Protein AF-A0A947PS75-F1 (afdb_monomer)

Solvent-accessible surface area (backbone atoms only — not comparable to full-atom values): 6287 Å² total; per-residue (Å²): 110,50,72,54,39,77,39,99,62,65,85,40,71,70,25,41,39,28,22,16,37,64,68,37,50,48,47,42,51,52,21,59,75,65,29,96,66,54,86,94,62,74,35,71,42,43,26,55,27,85,44,69,87,77,86,47,76,91,35,50,76,32,63,58,72,52,83,46,53,37,57,88,48,44,67,62,32,43,65,76,52,77,74,74,62,79,84,39,61,41,69,70,38,95,71,24,66,56,75,75,60,70,92,70,132

Secondary structure (DSSP, 8-state):
-EE-EESSS--STTHHHHEE-HHHHHHHHHHHHH-S---S---EE--S-SS-----GGGGGG-------SGGGHHHHHHHSSS--TT-HHHHSTTGGGGG-S---

Structure (mmCIF, N/CA/C/O backbone):
data_AF-A0A947PS75-F1
#
_entry.id   AF-A0A947PS75-F1
#
loop_
_atom_site.group_PDB
_atom_site.id
_atom_site.type_symbol
_atom_site.label_atom_id
_atom_site.label_alt_id
_atom_site.label_comp_id
_atom_site.label_asym_id
_atom_site.label_entity_id
_atom_site.label_seq_id
_atom_site.pdbx_PDB_ins_code
_atom_site.Cartn_x
_atom_site.Cartn_y
_atom_site.Cartn_z
_atom_site.occupancy
_atom_site.B_iso_or_equiv
_atom_site.auth_seq_id
_atom_site.auth_comp_id
_atom_site.auth_asym_id
_atom_site.auth_atom_id
_atom_site.pdbx_PDB_model_num
ATOM 1 N N . LEU A 1 1 ? -1.477 -6.207 11.664 1.00 96.88 1 LEU A N 1
ATOM 2 C CA . LEU A 1 1 ? -1.254 -5.353 10.472 1.00 96.88 1 LEU A CA 1
ATOM 3 C C . LEU A 1 1 ? -0.381 -6.104 9.470 1.00 96.88 1 LEU A C 1
ATOM 5 O O . LEU A 1 1 ? 0.672 -6.589 9.860 1.00 96.88 1 LEU A O 1
ATOM 9 N N . ARG A 1 2 ? -0.807 -6.241 8.212 1.00 98.31 2 ARG A N 1
ATOM 10 C CA . ARG A 1 2 ? -0.007 -6.793 7.107 1.00 98.31 2 ARG A CA 1
ATOM 11 C C . ARG A 1 2 ? 0.588 -5.623 6.329 1.00 98.31 2 ARG A C 1
ATOM 13 O O . ARG A 1 2 ? -0.051 -5.107 5.418 1.00 98.31 2 ARG A O 1
ATOM 20 N N . ILE A 1 3 ? 1.746 -5.137 6.768 1.00 98.19 3 ILE A N 1
ATOM 21 C CA . ILE A 1 3 ? 2.392 -3.951 6.188 1.00 98.19 3 ILE A CA 1
ATOM 22 C C . ILE A 1 3 ? 2.819 -4.260 4.750 1.00 98.19 3 ILE A C 1
ATOM 24 O O . ILE A 1 3 ? 3.512 -5.249 4.516 1.00 98.19 3 ILE A O 1
ATOM 28 N N . GLY A 1 4 ? 2.422 -3.412 3.799 1.00 97.88 4 GLY A N 1
ATOM 29 C CA . GLY A 1 4 ? 2.840 -3.520 2.408 1.00 97.88 4 GLY A CA 1
ATOM 30 C C . GLY A 1 4 ? 4.275 -3.043 2.199 1.00 97.88 4 GLY A C 1
ATOM 31 O O . GLY A 1 4 ? 5.210 -3.838 2.109 1.00 97.88 4 GLY A O 1
ATOM 32 N N . SER A 1 5 ? 4.475 -1.737 2.032 1.00 98.19 5 SER A N 1
ATOM 33 C CA . SER A 1 5 ? 5.789 -1.130 1.783 1.00 98.19 5 SER A CA 1
ATOM 34 C C . SER A 1 5 ? 5.851 0.280 2.362 1.00 98.19 5 SER A C 1
ATOM 36 O O . SER A 1 5 ? 5.555 1.249 1.670 1.00 98.19 5 SER A O 1
ATOM 38 N N . SER A 1 6 ? 6.251 0.375 3.631 1.00 98.12 6 SER A N 1
ATOM 39 C CA . SER A 1 6 ? 6.392 1.648 4.342 1.00 98.12 6 SER A CA 1
ATOM 40 C C . SER A 1 6 ? 7.757 2.277 4.064 1.00 98.12 6 SER A C 1
ATOM 42 O O . SER A 1 6 ? 8.767 1.824 4.599 1.00 98.12 6 SER A O 1
ATOM 44 N N . PHE A 1 7 ? 7.792 3.302 3.216 1.00 98.31 7 PHE A N 1
ATOM 45 C CA . PHE A 1 7 ? 9.013 3.985 2.766 1.00 98.31 7 PHE A CA 1
ATOM 46 C C . PHE A 1 7 ? 8.721 5.464 2.471 1.00 98.31 7 PHE A C 1
ATOM 48 O O . PHE A 1 7 ? 7.553 5.803 2.288 1.00 98.31 7 PHE A O 1
ATOM 55 N N . PRO A 1 8 ? 9.744 6.335 2.323 1.00 98.31 8 PRO A N 1
ATOM 56 C CA . PRO A 1 8 ? 9.519 7.743 1.982 1.00 98.31 8 PRO A CA 1
ATOM 57 C C . PRO A 1 8 ? 8.807 7.939 0.633 1.00 98.31 8 PRO A C 1
ATOM 59 O O . PRO A 1 8 ? 8.008 8.852 0.486 1.00 98.31 8 PRO A O 1
ATOM 62 N N . GLU A 1 9 ? 9.078 7.067 -0.342 1.00 98.25 9 GLU A N 1
ATOM 63 C CA . GLU A 1 9 ? 8.422 7.031 -1.656 1.00 98.25 9 GLU A CA 1
ATOM 64 C C . GLU A 1 9 ? 8.421 5.589 -2.213 1.00 98.25 9 GLU A C 1
ATOM 66 O O . GLU A 1 9 ? 9.276 4.779 -1.815 1.00 98.25 9 GLU A O 1
ATOM 71 N N . PRO A 1 10 ? 7.492 5.226 -3.121 1.00 98.06 10 PRO A N 1
ATOM 72 C CA . PRO A 1 10 ? 7.501 3.930 -3.794 1.00 98.06 10 PRO A CA 1
ATOM 73 C C . PRO A 1 10 ? 8.734 3.790 -4.699 1.00 98.06 10 PRO A C 1
ATOM 75 O O . PRO A 1 10 ? 9.039 4.656 -5.514 1.00 98.06 10 PRO A O 1
ATOM 78 N N . ARG A 1 11 ? 9.442 2.663 -4.579 1.00 96.19 11 ARG A N 1
ATOM 79 C CA . ARG A 1 11 ? 10.725 2.424 -5.270 1.00 96.19 11 ARG A CA 1
ATOM 80 C C . ARG A 1 11 ? 10.609 1.649 -6.580 1.00 96.19 11 ARG A C 1
ATOM 82 O O . ARG A 1 11 ? 11.573 1.579 -7.331 1.00 96.19 11 ARG A O 1
ATOM 89 N N . ASN A 1 12 ? 9.481 0.989 -6.818 1.00 96.12 12 ASN A N 1
ATOM 90 C CA . ASN A 1 12 ? 9.262 0.137 -7.986 1.00 96.12 12 ASN A CA 1
ATOM 91 C C . ASN A 1 12 ? 7.762 -0.035 -8.261 1.00 96.12 12 ASN A C 1
ATOM 93 O O . ASN A 1 12 ? 6.927 0.337 -7.435 1.00 96.12 12 ASN A O 1
ATOM 97 N N . ARG A 1 13 ? 7.422 -0.622 -9.417 1.00 96.75 13 ARG A N 1
ATOM 98 C CA . ARG A 1 13 ? 6.032 -0.782 -9.881 1.00 96.75 13 ARG A CA 1
ATOM 99 C C . ARG A 1 13 ? 5.137 -1.521 -8.885 1.00 96.75 13 ARG A C 1
ATOM 101 O O . ARG A 1 13 ? 3.993 -1.127 -8.703 1.00 96.75 13 ARG A O 1
ATOM 108 N N . ARG A 1 14 ? 5.659 -2.527 -8.172 1.00 97.31 14 ARG A N 1
ATOM 109 C CA . ARG A 1 14 ? 4.923 -3.224 -7.100 1.00 97.31 14 ARG A CA 1
ATOM 110 C C . ARG A 1 14 ? 4.472 -2.256 -6.001 1.00 97.31 14 ARG A C 1
ATOM 112 O O . ARG A 1 14 ? 3.351 -2.359 -5.512 1.00 97.31 14 ARG A O 1
ATOM 119 N N . MET A 1 15 ? 5.327 -1.308 -5.618 1.00 98.31 15 MET A N 1
ATOM 120 C CA . MET A 1 15 ? 4.991 -0.330 -4.585 1.00 98.31 15 MET A CA 1
ATOM 121 C C . MET A 1 15 ? 3.884 0.641 -5.013 1.00 98.31 15 MET A C 1
ATOM 123 O O . MET A 1 15 ? 3.242 1.197 -4.137 1.00 98.31 15 MET A O 1
ATOM 127 N N . LEU A 1 16 ? 3.551 0.773 -6.302 1.00 98.25 16 LEU A N 1
ATOM 128 C CA . LEU A 1 16 ? 2.347 1.518 -6.708 1.00 98.25 16 LEU A CA 1
ATOM 129 C C . LEU A 1 16 ? 1.045 0.880 -6.200 1.00 98.25 16 LEU A C 1
ATOM 131 O O . LEU A 1 16 ? 0.014 1.537 -6.195 1.00 98.25 16 LEU A O 1
ATOM 135 N N . ALA A 1 17 ? 1.078 -0.392 -5.793 1.00 98.38 17 ALA A N 1
ATOM 136 C CA . ALA A 1 17 ? -0.045 -1.044 -5.129 1.00 98.38 17 ALA A CA 1
ATOM 137 C C . ALA A 1 17 ? 0.149 -1.163 -3.614 1.00 98.38 17 ALA A C 1
ATOM 139 O O . ALA A 1 17 ? -0.800 -1.045 -2.843 1.00 98.38 17 ALA A O 1
ATOM 140 N N . THR A 1 18 ? 1.384 -1.412 -3.173 1.00 98.56 18 THR A N 1
ATOM 141 C CA . THR A 1 18 ? 1.666 -1.804 -1.785 1.00 98.56 18 THR A CA 1
ATOM 142 C C . THR A 1 18 ? 2.190 -0.679 -0.899 1.00 98.56 18 THR A C 1
ATOM 144 O O . THR A 1 18 ? 2.442 -0.925 0.280 1.00 98.56 18 THR A O 1
ATOM 147 N N . TRP A 1 19 ? 2.462 0.508 -1.445 1.00 98.69 19 TRP A N 1
ATOM 148 C CA . TRP A 1 19 ? 3.094 1.592 -0.694 1.00 98.69 19 TRP A CA 1
ATOM 149 C C . TRP A 1 19 ? 2.175 2.166 0.381 1.00 98.69 19 TRP A C 1
ATOM 151 O O . TRP A 1 19 ? 0.953 2.160 0.249 1.00 98.69 19 TRP A O 1
ATOM 161 N N . MET A 1 20 ? 2.796 2.638 1.455 1.00 98.31 20 MET A N 1
ATOM 162 C CA . MET A 1 20 ? 2.186 3.373 2.555 1.00 98.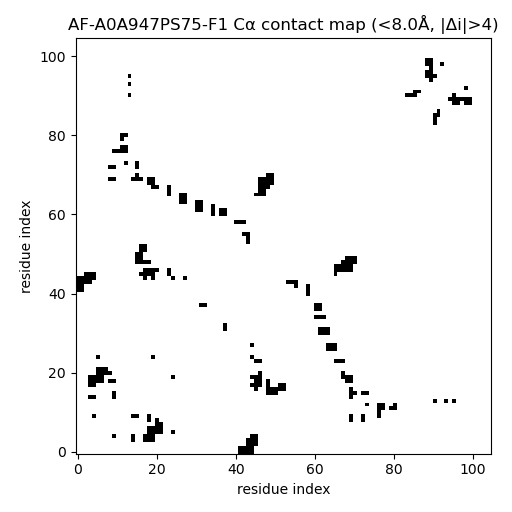31 20 MET A CA 1
ATOM 163 C C . MET A 1 20 ? 3.209 4.416 3.007 1.00 98.31 20 MET A C 1
ATOM 165 O O . MET A 1 20 ? 4.389 4.082 3.162 1.00 98.31 20 MET A O 1
ATOM 169 N N . SER A 1 21 ? 2.783 5.661 3.199 1.00 98.69 21 SER A N 1
ATOM 170 C CA . SER A 1 21 ? 3.649 6.685 3.783 1.00 98.69 21 SER A CA 1
ATOM 171 C C . SER A 1 21 ? 3.934 6.370 5.257 1.00 98.69 21 SER A C 1
ATOM 173 O O . SER A 1 21 ? 3.282 5.522 5.875 1.00 98.69 21 SER A O 1
ATOM 175 N N . TYR A 1 22 ? 4.912 7.055 5.848 1.00 98.69 22 TYR A N 1
ATOM 176 C CA . TYR A 1 22 ? 5.115 6.967 7.295 1.00 98.69 22 TYR A CA 1
ATOM 177 C C . TYR A 1 22 ? 3.947 7.571 8.077 1.00 98.69 22 TYR A C 1
ATOM 179 O O . TYR A 1 22 ? 3.543 6.993 9.083 1.00 98.69 22 TYR A O 1
ATOM 187 N N . ASP A 1 23 ? 3.354 8.652 7.574 1.00 98.69 23 ASP A N 1
ATOM 188 C CA . ASP A 1 23 ? 2.194 9.283 8.197 1.00 98.69 23 ASP A CA 1
ATOM 189 C C . ASP A 1 23 ? 0.977 8.342 8.184 1.00 98.69 23 ASP A C 1
ATOM 191 O O . ASP A 1 23 ? 0.264 8.227 9.177 1.00 98.69 23 ASP A O 1
ATOM 195 N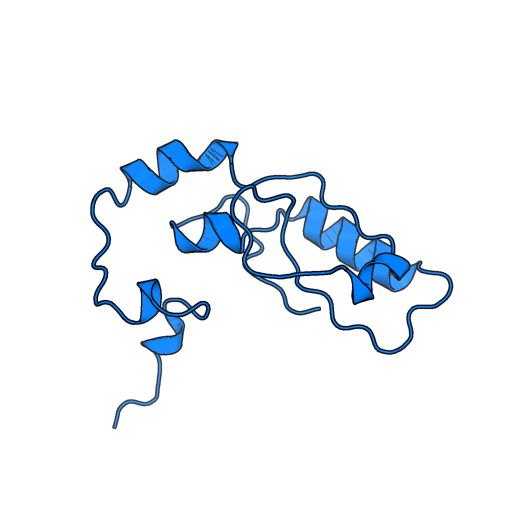 N . ASP A 1 24 ? 0.750 7.596 7.099 1.00 98.62 24 ASP A N 1
ATOM 196 C CA . ASP A 1 24 ? -0.327 6.605 7.028 1.00 98.62 24 ASP A CA 1
ATOM 197 C C . ASP A 1 24 ? -0.042 5.364 7.881 1.00 98.62 24 ASP A C 1
ATOM 199 O O . ASP A 1 24 ? -0.965 4.816 8.491 1.00 98.62 24 ASP A O 1
ATOM 203 N N . LEU A 1 25 ? 1.226 4.952 8.015 1.00 98.69 25 LEU A N 1
ATOM 204 C CA . LEU A 1 25 ? 1.605 3.935 8.999 1.00 98.69 25 LEU A CA 1
ATOM 205 C C . LEU A 1 25 ? 1.260 4.401 10.420 1.00 98.69 25 LEU A C 1
ATOM 207 O O . LEU A 1 25 ? 0.671 3.635 11.186 1.00 98.69 25 LEU A O 1
ATOM 211 N N . GLU A 1 26 ? 1.597 5.643 10.768 1.00 98.56 26 GLU A N 1
ATOM 212 C CA . GLU A 1 26 ? 1.251 6.237 12.059 1.00 98.56 26 GLU A CA 1
ATOM 213 C C . GLU A 1 26 ? -0.268 6.275 12.251 1.00 98.56 26 GLU A C 1
ATOM 215 O O . GLU A 1 26 ? -0.767 5.746 13.246 1.00 98.56 26 GLU A O 1
ATOM 220 N N . ARG A 1 27 ? -1.027 6.799 11.279 1.00 98.69 27 ARG A N 1
ATOM 221 C CA . ARG A 1 27 ? -2.500 6.845 11.323 1.00 98.69 27 ARG A CA 1
ATOM 222 C C . ARG A 1 27 ? -3.108 5.458 11.519 1.00 98.69 27 ARG A C 1
ATOM 224 O O . ARG A 1 27 ? -4.053 5.318 12.294 1.00 98.69 27 ARG A O 1
ATOM 231 N N . LEU A 1 28 ? -2.576 4.427 10.860 1.00 98.62 28 LEU A N 1
ATOM 232 C CA . LEU A 1 28 ? -3.026 3.042 11.025 1.00 98.62 28 LEU A CA 1
ATOM 233 C C . LEU A 1 28 ? -2.759 2.520 12.440 1.00 98.62 28 LEU A C 1
ATOM 235 O O . LEU A 1 28 ? -3.631 1.880 13.034 1.00 98.62 28 LEU A O 1
ATOM 239 N N . VAL A 1 29 ? -1.571 2.784 12.986 1.00 98.50 29 VAL A N 1
ATOM 240 C CA . VAL A 1 29 ? -1.213 2.387 14.354 1.00 98.50 29 VAL A CA 1
ATOM 241 C C . VAL A 1 29 ? -2.097 3.112 15.367 1.00 98.50 29 VAL A C 1
ATOM 243 O O . VAL A 1 29 ? -2.691 2.458 16.222 1.00 98.50 29 VAL A O 1
ATOM 246 N N . VAL A 1 30 ? -2.266 4.429 15.234 1.00 98.56 30 VAL A N 1
ATOM 247 C CA . VAL A 1 30 ? -3.127 5.239 16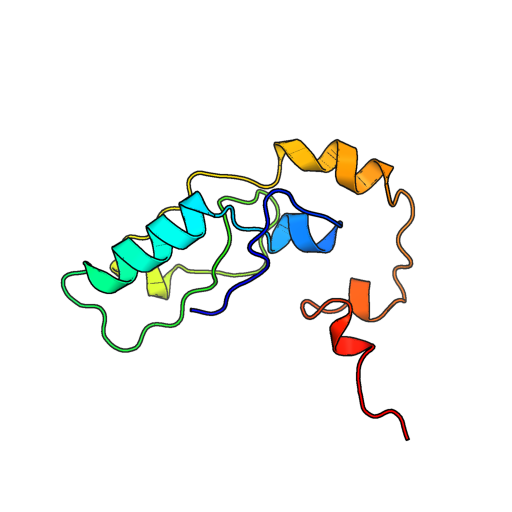.108 1.00 98.56 30 VAL A CA 1
ATOM 248 C C . VAL A 1 30 ? -4.572 4.750 16.051 1.00 98.56 30 VAL A C 1
ATOM 250 O O . VAL A 1 30 ? -5.1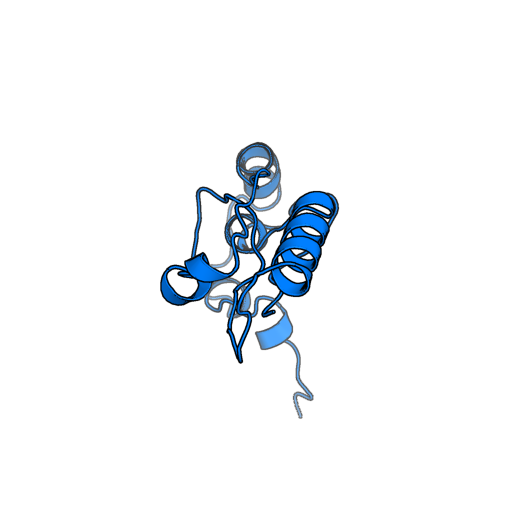61 4.491 17.100 1.00 98.56 30 VAL A O 1
ATOM 253 N N . ALA A 1 31 ? -5.136 4.544 14.858 1.00 98.31 31 ALA A N 1
ATOM 254 C CA . ALA A 1 31 ? -6.486 4.000 14.695 1.00 98.31 31 ALA A CA 1
ATOM 255 C C . ALA A 1 31 ? -6.629 2.620 15.363 1.00 98.31 31 ALA A C 1
ATOM 257 O O . ALA A 1 31 ? -7.588 2.370 16.087 1.00 98.31 31 ALA A O 1
ATOM 258 N N . SER A 1 32 ? -5.631 1.747 15.206 1.00 98.00 32 SER A N 1
ATOM 259 C CA . SER A 1 32 ? -5.630 0.413 15.823 1.00 98.00 32 SER A CA 1
ATOM 260 C C . SER A 1 32 ? -5.554 0.453 17.352 1.00 98.00 32 SER A C 1
ATOM 262 O O . SER A 1 32 ? -6.100 -0.432 18.001 1.00 98.00 32 SER A O 1
ATOM 264 N N . LEU A 1 33 ? -4.884 1.451 17.934 1.00 97.81 33 LEU A N 1
ATOM 265 C CA . LEU A 1 33 ? -4.759 1.611 19.389 1.00 97.81 33 LEU A CA 1
ATOM 266 C C . LEU A 1 33 ? -5.953 2.336 20.023 1.00 97.81 33 LEU A C 1
ATOM 268 O O . LEU A 1 33 ? -6.177 2.199 21.223 1.00 97.81 33 LEU A O 1
ATOM 272 N N . THR A 1 34 ? -6.697 3.119 19.241 1.00 97.94 34 THR A N 1
ATOM 273 C CA . THR A 1 34 ? -7.765 3.999 19.746 1.00 97.94 34 THR A CA 1
ATOM 274 C C . THR A 1 34 ? -9.169 3.570 19.332 1.00 97.94 34 THR A C 1
ATOM 276 O O . THR A 1 34 ? -10.145 4.148 19.814 1.00 97.94 34 THR A O 1
ATOM 279 N N . ALA A 1 35 ? -9.307 2.551 18.476 1.00 97.94 35 ALA A N 1
ATOM 280 C CA . ALA A 1 35 ? -10.614 2.035 18.095 1.00 97.94 35 ALA A CA 1
ATOM 281 C C . ALA A 1 35 ? -11.378 1.520 19.336 1.00 97.94 35 ALA A C 1
ATOM 283 O O . ALA A 1 35 ? -10.827 0.731 20.107 1.00 97.94 35 ALA A O 1
ATOM 284 N N . PRO A 1 36 ? -12.661 1.895 19.520 1.00 96.81 36 PRO A N 1
ATOM 285 C CA . PRO A 1 36 ? -13.447 1.484 20.688 1.00 96.81 36 PRO A CA 1
ATOM 286 C C . PRO A 1 36 ? -13.544 -0.036 20.870 1.00 96.81 36 PRO A C 1
ATOM 288 O O . PRO A 1 36 ? -13.634 -0.527 21.992 1.00 96.81 36 PRO A O 1
ATOM 291 N N . VAL A 1 37 ? -13.533 -0.781 19.760 1.00 94.69 37 VAL A N 1
ATOM 292 C CA . VAL A 1 37 ? -13.521 -2.245 19.735 1.00 94.69 37 VAL A CA 1
ATOM 293 C C . VAL A 1 37 ? -12.572 -2.700 18.630 1.00 94.69 37 VAL A C 1
ATOM 295 O O . VAL A 1 37 ? -12.920 -2.659 17.454 1.00 94.69 37 V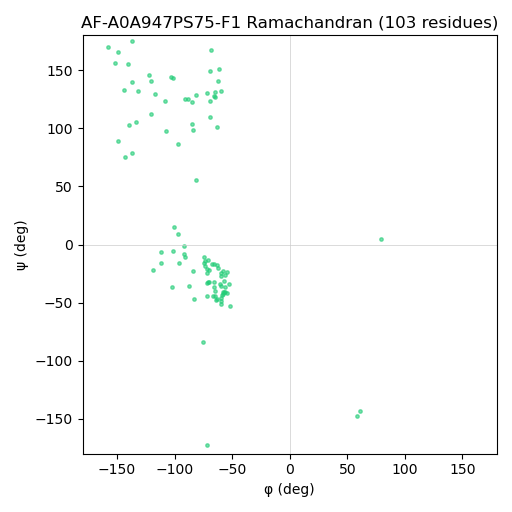AL A O 1
ATOM 298 N N . VAL A 1 38 ? -11.367 -3.131 19.009 1.00 96.31 38 VAL A N 1
ATOM 299 C CA . VAL A 1 38 ? -10.346 -3.622 18.064 1.00 96.31 38 VAL A CA 1
ATOM 300 C C . VAL A 1 38 ? -10.569 -5.096 17.707 1.00 96.31 38 VAL A C 1
ATOM 302 O O . VAL A 1 38 ? -10.516 -5.468 16.538 1.00 96.31 38 VAL A O 1
ATOM 305 N N . GLY A 1 39 ? -10.804 -5.945 18.718 1.00 94.38 39 GLY A N 1
ATOM 306 C CA . GLY A 1 39 ? -10.857 -7.402 18.554 1.00 94.38 39 GLY A CA 1
ATOM 307 C C . GLY A 1 39 ? -9.555 -7.990 17.988 1.00 94.38 39 GLY A C 1
ATOM 308 O O . GLY A 1 39 ? -8.465 -7.482 18.244 1.00 94.38 39 GLY A O 1
ATOM 309 N N . HIS A 1 40 ? -9.669 -9.067 17.206 1.00 96.50 40 HIS A N 1
ATOM 310 C CA . HIS A 1 40 ? -8.578 -9.580 16.373 1.00 96.50 40 HIS A CA 1
ATOM 311 C C . HIS A 1 40 ? -8.878 -9.275 14.901 1.00 96.50 40 HIS A C 1
ATOM 313 O O . HIS A 1 40 ? -9.602 -10.017 14.232 1.00 96.50 40 HIS A O 1
ATOM 319 N N . SER A 1 41 ? -8.291 -8.190 14.399 1.00 96.62 41 SER A N 1
ATOM 320 C CA . SER A 1 41 ? -8.580 -7.659 13.066 1.00 96.62 41 SER A CA 1
ATOM 321 C C . SER A 1 41 ? -7.359 -7.698 12.156 1.00 96.62 41 SER A C 1
ATOM 323 O O . SER A 1 41 ? -6.266 -7.240 12.498 1.00 96.62 41 SER A O 1
ATOM 325 N N . ILE A 1 42 ? -7.549 -8.254 10.960 1.00 98.06 42 ILE A N 1
ATOM 326 C CA . ILE A 1 42 ? -6.538 -8.254 9.903 1.00 98.06 42 ILE A CA 1
ATOM 327 C C . ILE A 1 42 ? -6.759 -7.011 9.049 1.00 98.06 42 ILE A C 1
ATOM 329 O O . ILE A 1 42 ? -7.842 -6.808 8.515 1.00 98.06 42 ILE A O 1
ATOM 333 N N . ILE A 1 43 ? -5.707 -6.210 8.906 1.00 98.25 43 ILE A N 1
ATOM 334 C CA . ILE A 1 43 ? -5.701 -4.987 8.103 1.00 98.25 43 ILE A CA 1
ATOM 335 C C . ILE A 1 43 ? -4.461 -5.016 7.225 1.00 98.25 43 ILE A C 1
ATOM 337 O O . ILE A 1 43 ? -3.365 -5.282 7.735 1.00 98.25 43 ILE A O 1
ATOM 341 N N . TYR A 1 44 ? -4.622 -4.741 5.936 1.00 98.56 44 TYR A N 1
ATOM 342 C CA . TYR A 1 44 ? -3.520 -4.522 5.008 1.00 98.56 44 TYR A CA 1
ATOM 343 C C . TYR A 1 44 ? -3.072 -3.062 5.078 1.00 98.56 44 TYR A C 1
ATOM 345 O O . TYR A 1 44 ? -3.877 -2.151 4.887 1.00 98.56 44 TYR A O 1
ATOM 353 N N . GLY A 1 45 ? -1.795 -2.845 5.391 1.00 98.12 45 GLY A N 1
ATOM 354 C CA . GLY A 1 45 ? -1.199 -1.516 5.501 1.00 98.12 45 GLY A CA 1
ATOM 355 C C . GLY A 1 45 ? -0.758 -1.010 4.134 1.00 98.12 45 GLY A C 1
ATOM 356 O O . GLY A 1 45 ? 0.319 -1.386 3.665 1.00 98.12 45 GLY A O 1
ATOM 357 N N . MET A 1 46 ? -1.601 -0.181 3.525 1.00 98.38 46 MET A N 1
ATOM 358 C CA . MET A 1 46 ? -1.367 0.552 2.280 1.00 98.38 46 MET A CA 1
ATOM 359 C C . MET A 1 46 ? -1.964 1.962 2.402 1.00 98.38 46 MET A C 1
ATOM 361 O O . MET A 1 46 ? -2.875 2.172 3.214 1.00 98.38 46 MET A O 1
ATOM 365 N N . GLY A 1 47 ? -1.438 2.900 1.617 1.00 98.38 47 GLY A N 1
ATOM 366 C CA . GLY A 1 47 ? -2.036 4.217 1.396 1.00 98.38 47 GLY A CA 1
ATOM 367 C C . GLY A 1 47 ? -3.300 4.140 0.530 1.00 98.38 47 GLY A C 1
ATOM 368 O O . GLY A 1 47 ? -3.769 3.052 0.184 1.00 98.38 47 GLY A O 1
ATOM 369 N N . ASP A 1 48 ? -3.833 5.292 0.133 1.00 98.31 48 ASP A N 1
ATOM 370 C CA . ASP A 1 48 ? -4.968 5.425 -0.789 1.00 98.31 48 ASP A CA 1
ATOM 371 C C . ASP A 1 48 ? -4.493 5.289 -2.247 1.00 98.31 48 ASP A C 1
ATOM 373 O O . ASP A 1 48 ? -4.600 6.186 -3.088 1.00 98.31 48 ASP A O 1
ATOM 377 N N . ASN A 1 49 ? -3.831 4.169 -2.532 1.00 98.56 49 ASN A N 1
ATOM 378 C CA . ASN A 1 49 ? -3.210 3.912 -3.824 1.00 98.56 49 ASN A CA 1
ATOM 379 C C . ASN A 1 49 ? -4.283 3.637 -4.885 1.00 98.56 49 ASN A C 1
ATOM 381 O O . ASN A 1 49 ? -5.133 2.759 -4.718 1.00 98.56 49 ASN A O 1
ATOM 385 N N . THR A 1 50 ? -4.191 4.313 -6.035 1.00 98.00 50 THR A N 1
ATOM 386 C CA . THR A 1 50 ? -5.097 4.078 -7.174 1.00 98.00 50 THR A CA 1
ATOM 387 C C . THR A 1 50 ? -5.026 2.635 -7.678 1.00 98.00 50 THR A C 1
ATOM 389 O O . THR A 1 50 ? -6.035 2.053 -8.071 1.00 98.00 50 THR A O 1
ATOM 392 N N . THR A 1 51 ? -3.839 2.025 -7.649 1.00 97.06 51 THR A N 1
ATOM 393 C CA . THR A 1 51 ? -3.697 0.579 -7.834 1.00 97.06 51 THR A CA 1
ATOM 394 C C . THR A 1 51 ? -3.821 -0.094 -6.473 1.00 97.06 51 THR A C 1
ATOM 396 O O . THR A 1 51 ? -3.080 0.235 -5.560 1.00 97.06 51 THR A O 1
ATOM 399 N N . THR A 1 52 ? -4.732 -1.053 -6.328 1.00 94.56 52 THR A N 1
ATOM 400 C CA . THR A 1 52 ? -4.965 -1.746 -5.054 1.00 94.56 52 THR A CA 1
ATOM 401 C C . THR A 1 52 ? -5.132 -3.247 -5.286 1.00 94.56 52 THR A C 1
ATOM 403 O O . THR A 1 52 ? -5.778 -3.667 -6.244 1.00 94.56 52 THR A O 1
ATOM 406 N N . TRP A 1 53 ? -4.550 -4.063 -4.402 1.00 97.44 53 TRP A N 1
ATOM 407 C CA . TRP A 1 53 ? -4.681 -5.532 -4.409 1.00 97.44 53 TRP A CA 1
ATOM 408 C C . TRP A 1 53 ? -5.473 -6.079 -3.225 1.00 97.44 53 TRP A C 1
ATOM 410 O O . TRP A 1 53 ? -5.845 -7.252 -3.213 1.00 97.44 53 TRP A O 1
ATOM 420 N N . TRP A 1 54 ? -5.663 -5.255 -2.199 1.00 98.25 54 TRP A N 1
ATOM 421 C CA . TRP A 1 54 ? -6.145 -5.684 -0.898 1.00 98.25 54 TRP A CA 1
ATOM 422 C C . TRP A 1 54 ? -7.441 -4.968 -0.550 1.00 98.25 54 TRP A C 1
ATOM 424 O O . TRP A 1 54 ? -7.584 -3.776 -0.794 1.00 98.25 54 TRP A O 1
ATOM 434 N N . ASP A 1 55 ? -8.374 -5.693 0.055 1.00 97.44 55 ASP A N 1
ATOM 435 C CA . ASP A 1 55 ? -9.629 -5.131 0.540 1.00 97.44 55 ASP A CA 1
ATOM 436 C C . ASP A 1 55 ? -9.624 -5.083 2.072 1.00 97.44 55 ASP A C 1
ATOM 438 O O . ASP A 1 55 ? -9.450 -6.100 2.746 1.00 97.44 55 ASP A O 1
ATOM 442 N N . ASN A 1 56 ? -9.825 -3.883 2.619 1.00 97.75 56 ASN A N 1
ATOM 443 C CA . ASN A 1 56 ? -9.924 -3.626 4.055 1.00 97.75 56 ASN A CA 1
ATOM 444 C C . ASN A 1 56 ? -11.382 -3.469 4.532 1.00 97.75 56 ASN A C 1
ATOM 446 O O . ASN A 1 56 ? -11.614 -2.993 5.642 1.00 97.75 56 ASN A O 1
ATOM 450 N N . THR A 1 57 ? -12.385 -3.862 3.739 1.00 97.25 57 THR A N 1
ATOM 451 C CA . THR A 1 57 ? -13.809 -3.665 4.067 1.00 97.25 57 THR A CA 1
ATOM 452 C C . THR A 1 57 ? -14.203 -4.240 5.429 1.00 97.25 57 THR A C 1
ATOM 454 O O . THR A 1 57 ? -14.866 -3.551 6.204 1.00 97.25 57 THR A O 1
ATOM 457 N N . LEU A 1 58 ? -13.718 -5.431 5.788 1.00 97.19 58 LEU A N 1
ATOM 458 C CA . LEU A 1 58 ? -13.979 -6.044 7.101 1.00 97.19 58 LEU A CA 1
ATOM 459 C C . LEU A 1 58 ? -13.259 -5.334 8.265 1.00 97.19 58 LEU A C 1
ATOM 461 O O . LEU A 1 58 ? -13.695 -5.412 9.412 1.00 97.19 58 LEU A O 1
ATOM 465 N N . ALA A 1 59 ? -12.186 -4.597 7.975 1.00 97.31 59 ALA A N 1
ATOM 466 C CA . ALA A 1 59 ? -11.396 -3.844 8.945 1.00 97.31 59 ALA A CA 1
ATOM 467 C C . ALA A 1 59 ? -11.850 -2.383 9.119 1.00 97.31 59 ALA A C 1
ATOM 469 O O . ALA A 1 59 ? -11.284 -1.669 9.944 1.00 97.31 59 ALA A O 1
ATOM 470 N N . ARG A 1 60 ? -12.878 -1.917 8.390 1.00 96.44 60 ARG A N 1
ATOM 471 C CA . ARG A 1 60 ? -13.345 -0.514 8.445 1.00 96.44 60 ARG A CA 1
ATOM 472 C C . ARG A 1 60 ? -13.734 -0.043 9.849 1.00 96.44 60 ARG A C 1
ATOM 474 O O . ARG A 1 60 ? -13.636 1.148 10.129 1.00 96.44 60 ARG A O 1
ATOM 481 N N . HIS A 1 61 ? -14.134 -0.960 10.731 1.00 97.31 61 HIS A N 1
ATOM 482 C CA . HIS A 1 61 ? -14.461 -0.667 12.131 1.00 97.31 61 HIS A CA 1
ATOM 483 C C . HIS A 1 61 ? -13.271 -0.116 12.940 1.00 97.31 61 HIS A C 1
ATOM 485 O O . HIS A 1 61 ? -13.483 0.543 13.951 1.00 97.31 61 HIS A O 1
ATOM 491 N N . ILE A 1 62 ? -12.034 -0.333 12.479 1.00 98.31 62 ILE A N 1
ATOM 492 C CA . ILE A 1 62 ? -10.816 0.213 13.093 1.00 98.31 62 ILE A CA 1
ATOM 493 C C . ILE A 1 62 ? -10.690 1.723 12.849 1.00 98.31 62 ILE A C 1
ATOM 495 O O . ILE A 1 62 ? -9.996 2.415 13.583 1.00 98.31 62 ILE A O 1
ATOM 499 N N . GLY A 1 63 ? -11.371 2.264 11.834 1.00 97.88 63 GLY A N 1
ATOM 500 C CA . GLY A 1 63 ? -11.385 3.702 11.560 1.00 97.88 63 GLY A CA 1
ATOM 501 C C . GLY A 1 63 ? -10.150 4.236 10.828 1.00 97.88 63 GLY A C 1
ATOM 502 O O . GLY A 1 63 ? -10.067 5.440 10.599 1.00 97.88 63 GLY A O 1
ATOM 503 N N . TYR A 1 64 ? -9.223 3.371 10.406 1.00 98.38 64 TYR A N 1
ATOM 504 C CA . TYR A 1 64 ? -8.113 3.774 9.543 1.00 98.38 64 TYR A CA 1
ATOM 505 C C . TYR A 1 64 ? -8.623 4.243 8.172 1.00 98.38 64 TYR A C 1
ATOM 507 O O . TYR A 1 64 ? -9.369 3.529 7.495 1.00 98.38 64 TYR A O 1
ATOM 515 N N . ARG A 1 65 ? -8.206 5.446 7.769 1.00 97.75 65 ARG A N 1
ATOM 516 C CA . ARG A 1 65 ? -8.456 6.041 6.452 1.00 97.75 65 ARG A CA 1
ATOM 517 C C . ARG A 1 65 ? -7.130 6.616 5.942 1.00 97.75 65 ARG A C 1
ATOM 519 O O . ARG A 1 65 ? -6.711 7.634 6.499 1.00 97.75 65 ARG A O 1
ATOM 526 N N . PRO A 1 66 ? -6.459 5.969 4.973 1.00 97.94 66 PRO A N 1
ATOM 527 C CA . PRO A 1 66 ? -5.222 6.507 4.421 1.00 97.94 66 PRO A CA 1
ATOM 528 C C . PRO A 1 66 ? -5.468 7.867 3.763 1.00 97.94 66 PRO A C 1
ATOM 530 O O . PRO A 1 66 ? -6.575 8.135 3.289 1.00 97.94 66 PRO A O 1
ATOM 533 N N . GLN A 1 67 ? -4.449 8.721 3.757 1.00 98.50 67 GLN A N 1
ATOM 534 C CA . GLN A 1 67 ? -4.504 10.054 3.146 1.00 98.50 67 GLN A CA 1
ATOM 535 C C . GLN A 1 67 ? -3.488 10.221 2.018 1.00 98.50 67 GLN A C 1
ATOM 537 O O . GLN A 1 67 ? -3.677 11.076 1.155 1.00 98.50 67 GLN A O 1
ATOM 542 N N . ASP A 1 68 ? -2.437 9.403 2.007 1.00 98.69 68 ASP A N 1
ATOM 543 C CA . ASP A 1 68 ? -1.364 9.504 1.035 1.00 98.69 68 ASP A CA 1
ATOM 544 C C . ASP A 1 68 ? -1.530 8.439 -0.049 1.00 98.69 68 ASP A C 1
ATOM 546 O O . ASP A 1 68 ? -1.920 7.303 0.215 1.00 98.69 68 ASP A O 1
ATOM 550 N N . SER A 1 69 ? -1.204 8.795 -1.291 1.00 98.69 69 SER A N 1
ATOM 551 C CA . SER A 1 69 ? -1.309 7.899 -2.444 1.00 98.69 69 SER A CA 1
ATOM 552 C C . SER A 1 69 ? 0.038 7.739 -3.132 1.00 98.69 69 SER A C 1
ATOM 554 O O . SER A 1 69 ? 0.812 8.691 -3.237 1.00 98.69 69 SER A O 1
ATOM 556 N N . SER A 1 70 ? 0.309 6.551 -3.669 1.00 98.69 70 SER A N 1
ATOM 557 C CA . SER A 1 70 ? 1.468 6.320 -4.534 1.00 98.69 70 SER A CA 1
ATOM 558 C C . SER A 1 70 ? 1.339 6.971 -5.917 1.00 98.69 70 SER A C 1
ATOM 560 O O . SER A 1 70 ? 2.318 7.015 -6.662 1.00 98.69 70 SER A O 1
ATOM 562 N N . GLU A 1 71 ? 0.145 7.430 -6.301 1.00 98.50 71 GLU A N 1
ATOM 563 C CA . GLU A 1 71 ? -0.155 7.893 -7.660 1.00 98.50 71 GLU A CA 1
ATOM 564 C C . GLU A 1 71 ? 0.744 9.038 -8.167 1.00 98.50 71 GLU A C 1
ATOM 566 O O . GLU A 1 71 ? 1.220 8.940 -9.300 1.00 98.50 71 GLU A O 1
ATOM 571 N N . PRO A 1 72 ? 1.104 10.061 -7.360 1.00 98.62 72 PRO A N 1
ATOM 572 C CA . PRO A 1 72 ? 2.026 11.114 -7.798 1.00 98.62 72 PRO A CA 1
ATOM 573 C C . PRO A 1 72 ? 3.400 10.593 -8.247 1.00 98.62 72 PRO A C 1
ATOM 575 O O . PRO A 1 72 ? 4.095 11.247 -9.023 1.00 98.62 72 PRO A O 1
ATOM 578 N N . PHE A 1 73 ? 3.798 9.402 -7.788 1.00 98.56 73 PHE A N 1
ATOM 579 C CA . PHE A 1 73 ? 5.078 8.782 -8.122 1.00 98.56 73 PHE A CA 1
ATOM 580 C C . PHE A 1 73 ? 5.009 7.855 -9.342 1.00 98.56 73 PHE A C 1
ATOM 582 O O . PHE A 1 73 ? 6.059 7.409 -9.813 1.00 98.56 73 PHE A O 1
ATOM 589 N N . ARG A 1 74 ? 3.812 7.564 -9.878 1.00 98.50 74 ARG A N 1
ATOM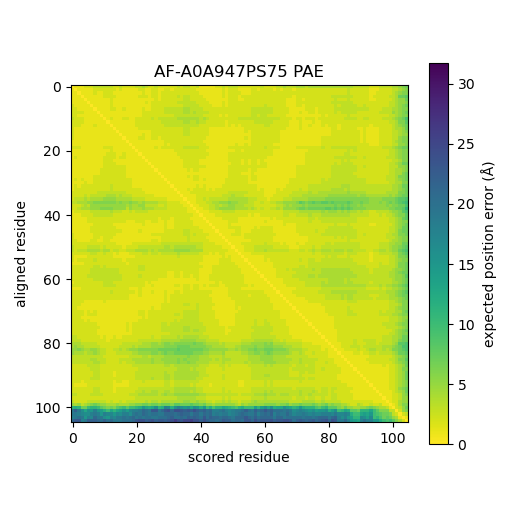 590 C CA . ARG A 1 74 ? 3.612 6.592 -10.966 1.00 98.50 74 ARG A CA 1
ATOM 591 C C . ARG A 1 74 ? 4.519 6.866 -12.157 1.00 98.50 74 ARG A C 1
ATOM 593 O O . ARG A 1 74 ? 5.266 5.980 -12.557 1.00 98.50 74 ARG A O 1
ATOM 600 N N . ALA A 1 75 ? 4.507 8.093 -12.675 1.00 98.44 75 ALA A N 1
ATOM 601 C CA . ALA A 1 75 ? 5.292 8.456 -13.855 1.00 98.44 75 ALA A CA 1
ATOM 602 C C . ALA A 1 75 ? 6.799 8.218 -13.650 1.00 98.44 75 ALA A C 1
ATOM 604 O O . ALA A 1 75 ? 7.460 7.642 -14.512 1.00 98.44 75 ALA A O 1
ATOM 605 N N . LYS A 1 76 ? 7.337 8.599 -12.482 1.00 98.38 76 LYS A N 1
ATOM 606 C CA . LYS A 1 76 ? 8.746 8.374 -12.118 1.00 98.38 76 LYS A CA 1
ATOM 607 C C . LYS A 1 76 ? 9.071 6.879 -12.044 1.00 98.38 76 LYS A C 1
ATOM 609 O O . LYS A 1 76 ? 10.084 6.445 -12.586 1.00 98.3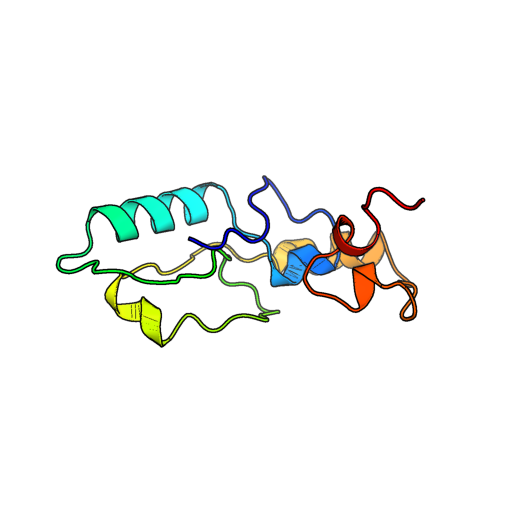8 76 LYS A O 1
ATOM 614 N N . VAL A 1 77 ? 8.216 6.097 -11.385 1.00 98.12 77 VAL A N 1
ATOM 615 C CA . VAL A 1 77 ? 8.403 4.651 -11.197 1.00 98.12 77 VAL A CA 1
ATOM 616 C C . VAL A 1 77 ? 8.319 3.894 -12.523 1.00 98.12 77 VAL A C 1
ATOM 618 O O . VAL A 1 77 ? 9.148 3.028 -12.792 1.00 98.12 77 VAL A O 1
ATOM 621 N N . GLU A 1 78 ? 7.341 4.219 -13.365 1.00 97.69 78 GLU A N 1
ATOM 622 C CA . GLU A 1 78 ? 7.151 3.564 -14.659 1.00 97.69 78 GLU A CA 1
ATOM 623 C C . GLU A 1 78 ? 8.245 3.940 -15.665 1.00 97.69 78 GLU A C 1
ATOM 625 O O . GLU A 1 78 ? 8.635 3.093 -16.465 1.00 97.69 78 GLU A O 1
ATOM 630 N N . ALA A 1 79 ? 8.786 5.162 -15.595 1.00 97.94 79 ALA A N 1
ATOM 631 C CA . ALA A 1 79 ? 9.932 5.577 -16.403 1.00 97.94 79 ALA A CA 1
ATOM 632 C C . ALA A 1 79 ? 11.242 4.883 -15.988 1.00 97.94 79 ALA A C 1
ATOM 634 O O . ALA A 1 79 ? 12.091 4.631 -16.841 1.00 97.94 79 ALA A O 1
ATOM 635 N N . ALA A 1 80 ? 11.407 4.559 -14.700 1.00 97.25 80 ALA A N 1
ATOM 636 C CA . ALA A 1 80 ? 12.581 3.846 -14.193 1.00 97.25 80 ALA A CA 1
ATOM 637 C C . ALA A 1 80 ? 12.611 2.358 -14.597 1.00 97.25 80 ALA A C 1
ATOM 639 O O . ALA A 1 80 ? 13.684 1.765 -14.665 1.00 97.25 80 ALA A O 1
ATOM 640 N N . ASP A 1 81 ? 11.448 1.769 -14.886 1.00 95.56 81 ASP A N 1
ATOM 641 C CA . ASP A 1 81 ? 11.298 0.403 -15.396 1.00 95.56 81 ASP A CA 1
ATOM 642 C C . ASP A 1 81 ? 10.247 0.380 -16.523 1.00 95.56 81 ASP A C 1
ATOM 644 O O . ASP A 1 81 ? 9.076 0.049 -16.294 1.00 95.56 81 ASP A O 1
ATOM 648 N N . PRO A 1 82 ? 10.611 0.804 -17.748 1.00 95.62 82 PRO A N 1
ATOM 649 C CA . PRO A 1 82 ? 9.651 0.989 -18.836 1.00 95.62 82 PRO A CA 1
ATOM 650 C C . PRO A 1 82 ? 9.146 -0.331 -19.431 1.00 95.62 82 PRO A C 1
ATOM 652 O O . PRO A 1 82 ? 8.130 -0.334 -20.127 1.00 95.62 82 PRO A O 1
ATOM 655 N N . ARG A 1 83 ? 9.852 -1.445 -19.203 1.00 96.06 83 ARG A N 1
ATOM 656 C CA . ARG A 1 83 ? 9.548 -2.763 -19.779 1.00 96.06 83 ARG A CA 1
ATOM 657 C C . ARG A 1 83 ? 9.834 -3.861 -18.746 1.00 96.06 83 ARG A C 1
ATOM 659 O O . ARG A 1 83 ? 10.852 -4.541 -18.881 1.00 96.06 83 ARG A O 1
ATOM 666 N N . PRO A 1 84 ? 8.962 -4.037 -17.736 1.00 94.50 84 PRO A N 1
ATOM 667 C CA . PRO A 1 84 ? 9.130 -5.110 -16.766 1.00 94.50 84 PRO A CA 1
ATOM 668 C C . PRO A 1 84 ? 9.049 -6.472 -17.465 1.00 94.50 84 PRO A C 1
ATOM 670 O O . PRO A 1 84 ? 8.210 -6.674 -18.347 1.00 94.50 84 PRO A O 1
ATOM 673 N N . ASP A 1 85 ? 9.891 -7.416 -17.051 1.00 96.06 85 ASP A N 1
ATOM 674 C CA . ASP A 1 85 ? 9.776 -8.809 -17.482 1.00 96.06 85 ASP A CA 1
ATOM 675 C C . ASP A 1 85 ? 8.514 -9.428 -16.867 1.00 96.06 85 ASP A C 1
ATOM 677 O O . ASP A 1 85 ? 8.425 -9.651 -15.661 1.00 96.06 85 ASP A O 1
ATOM 681 N N . LEU A 1 86 ? 7.515 -9.694 -17.706 1.00 95.81 86 LEU A N 1
ATOM 682 C CA . LEU A 1 86 ? 6.224 -10.234 -17.275 1.00 95.81 86 LEU A CA 1
ATOM 683 C C . LEU A 1 86 ? 6.282 -11.721 -16.902 1.00 95.81 86 LEU A C 1
ATOM 685 O O . LEU A 1 86 ? 5.314 -12.245 -16.356 1.00 95.81 86 LEU A O 1
ATOM 689 N N . THR A 1 87 ? 7.390 -12.402 -17.201 1.00 96.62 87 THR A N 1
ATOM 690 C CA . THR A 1 87 ? 7.622 -13.795 -16.796 1.00 96.62 87 THR A CA 1
ATOM 691 C C . THR A 1 87 ? 8.324 -13.903 -15.447 1.00 96.62 87 THR A C 1
ATOM 693 O O . THR A 1 87 ? 8.375 -14.978 -14.850 1.00 96.62 87 THR A O 1
ATOM 696 N N . ASP A 1 88 ? 8.821 -12.782 -14.932 1.00 95.12 88 ASP A N 1
ATOM 697 C CA . ASP A 1 88 ? 9.546 -12.732 -13.682 1.00 95.12 88 ASP A CA 1
ATOM 698 C C . ASP A 1 88 ? 8.617 -12.997 -12.481 1.00 95.12 88 ASP A C 1
ATOM 700 O O . ASP A 1 88 ? 7.656 -12.248 -12.257 1.00 95.12 88 ASP A O 1
ATOM 704 N N . PRO A 1 89 ? 8.912 -13.998 -11.629 1.00 94.94 89 PRO A N 1
ATOM 705 C CA . PRO A 1 89 ? 8.104 -14.291 -10.449 1.00 94.94 89 PRO A CA 1
ATOM 706 C C . PRO A 1 89 ? 7.865 -13.085 -9.526 1.00 94.94 89 PRO A C 1
ATOM 708 O O . PRO A 1 89 ? 6.785 -12.957 -8.952 1.00 94.94 89 PRO A O 1
ATOM 711 N N . ALA A 1 90 ? 8.825 -12.164 -9.391 1.00 94.88 90 ALA A N 1
ATOM 712 C CA . ALA A 1 90 ? 8.649 -10.980 -8.545 1.00 94.88 90 ALA A CA 1
ATOM 713 C C . ALA A 1 90 ? 7.721 -9.916 -9.157 1.00 94.88 90 ALA A C 1
ATOM 715 O O . ALA A 1 90 ? 7.284 -9.018 -8.437 1.00 94.88 90 ALA A O 1
ATOM 716 N N . VAL A 1 91 ? 7.446 -9.990 -10.462 1.00 95.81 91 VAL A N 1
ATOM 717 C CA . VAL A 1 91 ? 6.436 -9.166 -11.145 1.00 95.81 91 VAL A CA 1
ATOM 718 C C . VAL A 1 91 ? 5.064 -9.840 -11.068 1.00 95.81 91 VAL A C 1
ATOM 720 O O . VAL A 1 91 ? 4.057 -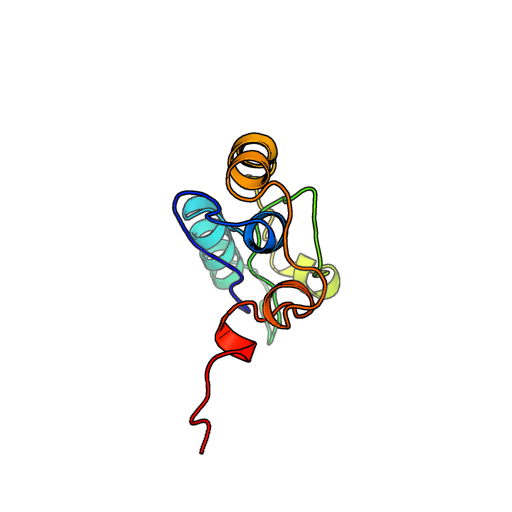9.157 -10.892 1.00 95.81 91 VAL A O 1
ATOM 723 N N . ILE A 1 92 ? 5.024 -11.174 -11.136 1.00 96.12 92 ILE A N 1
ATOM 724 C CA . ILE A 1 92 ?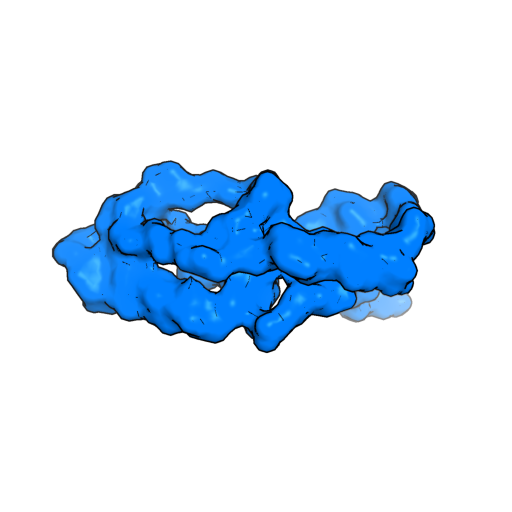 3.790 -11.973 -11.093 1.00 96.12 92 ILE A CA 1
ATOM 725 C C . ILE A 1 92 ? 3.165 -11.994 -9.689 1.00 96.12 92 ILE A C 1
ATOM 727 O O . ILE A 1 92 ? 1.949 -11.862 -9.542 1.00 96.12 92 ILE A O 1
ATOM 731 N N . TYR A 1 93 ? 3.974 -12.178 -8.642 1.00 97.00 93 TYR A N 1
ATOM 732 C CA . TYR A 1 93 ? 3.479 -12.411 -7.284 1.00 97.00 93 TYR A CA 1
ATOM 733 C C . TYR A 1 93 ? 3.572 -11.173 -6.386 1.00 97.00 93 TYR A C 1
ATOM 735 O O . TYR A 1 93 ? 4.561 -10.441 -6.373 1.00 97.00 93 TYR A O 1
ATOM 743 N N . GLN A 1 94 ? 2.576 -11.005 -5.508 1.00 97.56 94 GLN A N 1
ATOM 744 C CA . GLN A 1 94 ? 2.496 -9.872 -4.571 1.00 97.56 94 GLN A CA 1
ATOM 745 C C . GLN A 1 94 ? 3.692 -9.773 -3.606 1.00 97.56 94 GLN A C 1
ATOM 747 O O . GLN A 1 94 ? 4.001 -8.691 -3.097 1.00 97.56 94 GLN A O 1
ATOM 752 N N . GLY A 1 95 ? 4.375 -10.892 -3.344 1.00 95.44 95 GLY A N 1
ATOM 753 C CA . GLY A 1 95 ? 5.571 -10.947 -2.498 1.00 95.44 95 GLY A CA 1
ATOM 754 C C . GLY A 1 95 ? 6.769 -10.188 -3.076 1.00 95.44 95 GLY A C 1
ATOM 755 O O . GLY A 1 95 ? 7.684 -9.840 -2.331 1.00 95.44 95 GLY A O 1
ATOM 756 N N . GLY A 1 96 ? 6.758 -9.866 -4.373 1.00 94.88 96 GLY A N 1
ATOM 757 C CA . GLY A 1 96 ? 7.869 -9.172 -5.011 1.00 94.88 96 GLY A CA 1
ATOM 758 C C . GLY A 1 96 ? 9.166 -9.986 -4.925 1.00 94.88 96 GLY A C 1
ATOM 759 O O . GLY A 1 96 ? 9.112 -11.211 -4.989 1.00 94.88 96 GLY A O 1
ATOM 760 N N . PRO A 1 97 ? 10.333 -9.345 -4.735 1.00 92.06 97 PRO A N 1
ATOM 761 C CA . PRO A 1 97 ? 11.633 -10.023 -4.730 1.00 92.06 97 PRO A CA 1
ATOM 762 C C . PRO A 1 97 ? 11.762 -11.195 -3.750 1.00 92.06 97 PRO A C 1
ATOM 764 O O . PRO A 1 97 ? 12.560 -12.090 -4.002 1.00 92.06 97 PRO A O 1
ATOM 767 N N . PHE A 1 98 ? 10.956 -11.238 -2.683 1.00 92.44 98 PHE A N 1
ATOM 768 C CA . PHE A 1 98 ? 10.965 -12.335 -1.711 1.00 92.44 98 PHE A CA 1
ATOM 769 C C . PHE A 1 98 ? 10.650 -13.698 -2.334 1.00 92.44 98 PHE A C 1
ATOM 771 O O . PHE A 1 98 ? 11.135 -14.706 -1.842 1.00 92.44 98 PHE A O 1
ATOM 778 N N . VAL A 1 99 ? 9.896 -13.756 -3.438 1.00 92.81 99 VAL A N 1
ATOM 779 C CA . VAL A 1 99 ? 9.641 -15.032 -4.136 1.00 92.81 99 VAL A CA 1
ATOM 780 C C . VAL A 1 99 ? 10.863 -15.534 -4.913 1.00 92.81 99 VAL A C 1
ATOM 782 O O . VAL A 1 99 ? 10.907 -16.692 -5.311 1.00 92.81 99 VAL A O 1
ATOM 785 N N . ARG A 1 100 ? 11.860 -14.664 -5.116 1.00 89.19 100 ARG A N 1
ATOM 786 C CA . ARG A 1 100 ? 13.185 -15.009 -5.637 1.00 89.19 100 ARG A CA 1
ATOM 787 C C . ARG A 1 100 ? 14.208 -15.189 -4.524 1.00 89.19 100 ARG A C 1
ATOM 789 O O . ARG A 1 100 ? 15.392 -15.252 -4.823 1.00 89.19 100 ARG A O 1
ATOM 796 N N . THR A 1 101 ? 13.812 -15.214 -3.255 1.00 82.31 101 THR A N 1
ATOM 797 C CA . THR A 1 101 ? 14.753 -15.383 -2.146 1.00 82.31 101 THR A CA 1
ATOM 798 C C . THR A 1 101 ? 14.390 -16.633 -1.361 1.00 82.31 101 THR A C 1
ATOM 800 O O . THR A 1 101 ? 13.367 -16.676 -0.686 1.00 82.31 101 THR A O 1
ATOM 803 N N . GLY A 1 102 ? 15.250 -17.641 -1.427 1.00 73.31 102 GLY A N 1
ATOM 804 C CA . GLY A 1 102 ? 15.217 -18.805 -0.549 1.00 73.31 102 GLY A CA 1
ATOM 805 C C . GLY A 1 102 ? 16.632 -19.158 -0.094 1.00 73.31 102 GLY A C 1
ATOM 806 O O . GLY A 1 102 ? 17.596 -18.582 -0.607 1.00 73.31 102 GLY A O 1
ATOM 807 N N . PRO A 1 103 ? 16.801 -20.145 0.800 1.00 63.44 103 PRO A N 1
ATOM 808 C CA . PRO A 1 103 ? 17.800 -21.147 0.484 1.00 63.44 103 PRO A CA 1
ATOM 809 C C . PRO A 1 103 ? 17.310 -21.827 -0.803 1.00 63.44 103 PRO A C 1
ATOM 811 O O . PRO A 1 103 ? 16.332 -22.572 -0.793 1.00 63.44 103 PRO A O 1
ATOM 814 N N . PHE A 1 104 ? 17.897 -21.447 -1.932 1.00 72.06 104 PHE A N 1
ATOM 815 C CA . PHE A 1 104 ? 17.901 -22.328 -3.091 1.00 72.06 104 PHE A CA 1
ATOM 816 C C . PHE A 1 104 ? 19.044 -23.294 -2.832 1.00 72.06 104 PHE A C 1
ATOM 818 O O . PHE A 1 104 ? 20.111 -22.827 -2.430 1.00 72.06 104 PHE A O 1
ATOM 825 N N . ASP A 1 105 ? 18.774 -24.591 -2.944 1.00 66.25 105 ASP A N 1
ATOM 826 C CA . ASP A 1 105 ? 19.774 -25.636 -2.706 1.00 66.25 105 ASP A CA 1
ATOM 827 C C . ASP A 1 105 ? 21.115 -25.347 -3.407 1.00 66.25 105 ASP A C 1
ATOM 829 O O . ASP A 1 105 ? 21.097 -24.853 -4.563 1.00 66.25 105 ASP A O 1
#

Radius of gyration: 15.2 Å; Cα contacts (8 Å, |Δi|>4): 163; chains: 1; bounding box: 34×37×40 Å

pLDDT: mean 96.04, std 5.91, range [63.44, 98.69]

Sequence (105 aa):
LRIGSSFPEPRNRRMLATWMSYDDLERLVVASLTAPVVGHSIIYGMGDNTTTWWDNTLARHIGYRPQDSSEPFRAKVEAADPRPDLTDPAVIYQGGPFVRTGPFD

Nearest PDB structures (foldseek):
  6mfh-assembly1_A  TM=9.773E-01  e=6.073E-11  Chromohalobacter israelensis
  3ay3-assembly2_D  TM=9.726E-01  e=8.392E-11  Chromohalobacter israelensis DSM 3043
  3rft-assembly1_A  TM=9.426E-01  e=4.513E-10  Agrobacterium fabrum str. C58
  3rfx-assembly1_A  TM=9.299E-01  e=1.446E-09  Agrobacterium fabrum str. C58
  5cjs-assembly2_K  TM=2.760E-01  e=5.884E+00  synthetic construct

Foldseek 3Di:
DAQFDEDCADQAPLCLARYAYPVLVVLLVCLCVPQPDNDDADDRRHAPRPHYDDDCPVVCSSVRHHDDYNVVCVVVRCVVPVDDDPPDPLNVDSVHCVVVDDPPD

Mean predicted aligned error: 3.0 Å